Protein AF-A0A1A8CFQ5-F1 (afdb_monomer_lite)

Structure (mmCIF, N/CA/C/O backbone):
data_AF-A0A1A8CFQ5-F1
#
_entry.id   AF-A0A1A8CFQ5-F1
#
loop_
_atom_site.group_PDB
_atom_site.id
_atom_site.type_symbol
_atom_site.label_atom_id
_atom_site.label_alt_id
_atom_site.label_comp_id
_atom_site.label_asym_id
_atom_site.label_entity_id
_atom_site.label_seq_id
_atom_site.pdbx_PDB_ins_code
_atom_site.Cartn_x
_atom_site.Cartn_y
_atom_site.Cartn_z
_atom_site.occupancy
_atom_site.B_iso_or_equiv
_atom_site.auth_seq_id
_atom_site.auth_comp_id
_atom_site.auth_asym_id
_atom_site.auth_atom_id
_atom_site.pdbx_PDB_model_num
ATOM 1 N N . GLN A 1 1 ? 35.063 17.562 14.992 1.00 45.66 1 GLN A N 1
ATOM 2 C CA . GLN A 1 1 ? 33.750 16.930 14.774 1.00 45.66 1 GLN A CA 1
ATOM 3 C C . GLN A 1 1 ? 33.528 16.959 13.279 1.00 45.66 1 GLN A C 1
ATOM 5 O O . GLN A 1 1 ? 33.363 18.047 12.747 1.00 45.66 1 GLN A O 1
ATOM 10 N N . GLU A 1 2 ? 33.666 15.818 12.608 1.00 51.41 2 GLU A N 1
ATOM 11 C CA . GLU A 1 2 ? 33.280 15.701 11.196 1.00 51.41 2 GLU A CA 1
ATOM 12 C C . GLU A 1 2 ? 31.780 15.986 11.092 1.00 51.41 2 GLU A C 1
ATOM 14 O O . GLU A 1 2 ? 30.995 15.551 11.943 1.00 51.41 2 GLU A O 1
ATOM 19 N N . GLY A 1 3 ? 31.392 16.812 10.124 1.00 71.44 3 GLY A N 1
ATOM 20 C CA . GLY A 1 3 ? 29.996 17.165 9.924 1.00 71.44 3 GLY A CA 1
ATOM 21 C C . GLY A 1 3 ? 29.207 15.933 9.493 1.00 71.44 3 GLY A C 1
ATOM 22 O O . GLY A 1 3 ? 29.739 15.024 8.865 1.00 71.44 3 GLY A O 1
ATOM 23 N N . GLN A 1 4 ? 27.903 15.907 9.766 1.00 73.81 4 GLN A N 1
ATOM 24 C CA . GLN A 1 4 ? 27.023 14.823 9.307 1.00 73.81 4 GLN A CA 1
ATOM 25 C C . GLN A 1 4 ? 27.121 14.583 7.782 1.00 73.81 4 GLN A C 1
ATOM 27 O O . GLN A 1 4 ? 26.941 13.460 7.316 1.00 73.81 4 GLN A O 1
ATOM 32 N N . GLY A 1 5 ? 27.455 15.623 7.006 1.00 79.88 5 GLY A N 1
ATOM 33 C CA . GLY A 1 5 ? 27.733 15.520 5.571 1.00 79.88 5 GLY A CA 1
ATOM 34 C C . GLY A 1 5 ? 29.011 14.746 5.229 1.00 79.88 5 GLY A C 1
ATOM 35 O O . GLY A 1 5 ? 29.005 13.985 4.265 1.00 79.88 5 GLY A O 1
ATOM 36 N N . ASP A 1 6 ? 30.069 14.868 6.031 1.00 88.25 6 ASP A N 1
ATOM 37 C CA . ASP A 1 6 ? 31.348 14.183 5.794 1.00 88.25 6 ASP A CA 1
ATOM 38 C C . ASP A 1 6 ? 31.180 12.664 5.937 1.00 88.25 6 ASP A C 1
ATOM 40 O O . ASP A 1 6 ? 31.657 11.893 5.103 1.00 88.25 6 ASP A O 1
ATOM 44 N N . VAL A 1 7 ? 30.384 12.237 6.924 1.00 89.50 7 VAL A N 1
ATOM 45 C CA . VAL A 1 7 ? 30.020 10.827 7.136 1.00 89.50 7 VAL A CA 1
ATOM 46 C C . VAL A 1 7 ? 29.248 10.266 5.937 1.00 89.50 7 VAL A C 1
ATOM 48 O O . VAL A 1 7 ? 29.537 9.162 5.476 1.00 89.50 7 VAL A O 1
ATOM 51 N N . ILE A 1 8 ? 28.296 11.027 5.384 1.00 89.62 8 ILE A N 1
ATOM 52 C CA . ILE A 1 8 ? 27.528 10.613 4.197 1.00 89.62 8 ILE A CA 1
ATOM 53 C C . ILE A 1 8 ? 28.453 10.466 2.982 1.00 89.62 8 ILE A C 1
ATOM 55 O O . ILE A 1 8 ? 28.358 9.475 2.256 1.00 89.62 8 ILE A O 1
ATOM 59 N N . ILE A 1 9 ? 29.371 11.414 2.770 1.00 90.19 9 ILE A N 1
ATOM 60 C CA . ILE A 1 9 ? 30.338 11.377 1.662 1.00 90.19 9 ILE A CA 1
ATOM 61 C C . ILE A 1 9 ? 31.274 10.170 1.800 1.00 90.19 9 ILE A C 1
ATOM 63 O O . ILE A 1 9 ? 31.536 9.472 0.815 1.00 90.19 9 ILE A O 1
ATOM 67 N N . GLN A 1 10 ? 31.743 9.880 3.013 1.00 90.56 10 GLN A N 1
ATOM 68 C CA . GLN A 1 10 ? 32.586 8.721 3.293 1.00 90.56 10 GLN A CA 1
ATOM 69 C C . GLN A 1 10 ? 31.841 7.403 3.038 1.00 90.56 10 GLN A C 1
ATOM 71 O O . GLN A 1 10 ? 32.366 6.527 2.345 1.00 90.56 10 GLN A O 1
ATOM 76 N N . GLN A 1 11 ? 30.606 7.272 3.537 1.00 90.88 11 GLN A N 1
ATOM 77 C CA . GLN A 1 11 ? 29.752 6.103 3.295 1.00 90.88 11 GLN A CA 1
ATOM 78 C C . GLN A 1 11 ? 29.482 5.914 1.797 1.00 90.88 11 GLN A C 1
ATOM 80 O O . GLN A 1 11 ? 29.609 4.805 1.284 1.00 90.88 11 GLN A O 1
ATOM 85 N N . PHE A 1 12 ? 29.190 6.993 1.069 1.00 89.50 12 PHE A N 1
ATOM 86 C CA . PHE A 1 12 ? 28.958 6.944 -0.375 1.00 89.50 12 PHE A CA 1
ATOM 87 C C . PHE A 1 12 ? 30.207 6.520 -1.153 1.00 89.50 12 PHE A C 1
ATOM 89 O O . PHE A 1 12 ? 30.138 5.679 -2.048 1.00 89.50 12 PHE A O 1
ATOM 96 N N . THR A 1 13 ? 31.371 7.049 -0.782 1.00 88.81 13 THR A N 1
ATOM 97 C CA . THR A 1 13 ? 32.646 6.689 -1.418 1.00 88.81 13 THR A CA 1
ATOM 98 C C . THR A 1 13 ? 33.002 5.223 -1.154 1.00 88.81 13 THR A C 1
ATOM 100 O O . THR A 1 13 ? 33.436 4.516 -2.067 1.00 88.81 13 THR A O 1
ATOM 103 N N . SER A 1 14 ? 32.766 4.739 0.070 1.00 87.88 14 SER A N 1
ATOM 104 C CA . SER A 1 14 ? 32.918 3.325 0.438 1.00 87.88 14 SER A CA 1
ATOM 105 C C . SER A 1 14 ? 31.971 2.425 -0.361 1.00 87.88 14 SER A C 1
ATOM 107 O O . SER A 1 14 ? 32.417 1.444 -0.952 1.00 87.88 14 SER A O 1
ATOM 109 N N . LEU A 1 15 ? 30.697 2.802 -0.482 1.00 86.56 15 LEU A N 1
ATOM 110 C CA . LEU A 1 15 ? 29.726 2.079 -1.298 1.00 86.56 15 LEU A CA 1
ATOM 111 C C . LEU A 1 15 ? 30.192 1.959 -2.755 1.00 86.56 15 LEU A C 1
ATOM 113 O O . LEU A 1 15 ? 30.203 0.864 -3.306 1.00 86.56 15 LEU A O 1
ATOM 117 N N . LEU A 1 16 ? 30.607 3.059 -3.390 1.00 84.19 16 LEU A N 1
ATOM 118 C CA . LEU A 1 16 ? 31.031 3.056 -4.797 1.00 84.19 16 LEU A CA 1
ATOM 119 C C . LEU A 1 16 ? 32.279 2.202 -5.056 1.00 84.19 16 LEU A C 1
ATOM 121 O O . LEU A 1 16 ? 32.445 1.653 -6.151 1.00 84.19 16 LEU A O 1
ATOM 125 N N . SER A 1 17 ? 33.165 2.111 -4.067 1.00 82.06 17 SER A N 1
ATOM 126 C CA . SER A 1 17 ? 34.411 1.353 -4.161 1.00 82.06 17 SER A CA 1
ATOM 127 C C . SER A 1 17 ? 34.223 -0.137 -3.870 1.00 82.06 17 SER A C 1
ATOM 129 O O . SER A 1 17 ? 34.875 -0.949 -4.527 1.00 82.06 17 SER A O 1
ATOM 131 N N . LEU A 1 18 ? 33.317 -0.497 -2.955 1.00 74.31 18 LEU A N 1
ATOM 132 C CA . LEU A 1 18 ? 33.078 -1.877 -2.527 1.00 74.31 18 LEU A CA 1
ATOM 133 C C . LEU A 1 18 ? 31.884 -2.523 -3.249 1.00 74.31 18 LEU A C 1
ATOM 135 O O . LEU A 1 18 ? 32.040 -3.513 -3.961 1.00 74.31 18 LEU A O 1
ATOM 139 N N . GLU A 1 19 ? 30.692 -1.948 -3.099 1.00 70.81 19 GLU A N 1
ATOM 140 C CA . GLU A 1 19 ? 29.428 -2.578 -3.501 1.00 70.81 19 GLU A CA 1
ATOM 141 C C . GLU A 1 19 ? 28.904 -2.089 -4.852 1.00 70.81 19 GLU A C 1
ATOM 143 O O . GLU A 1 19 ? 28.262 -2.848 -5.572 1.00 70.81 19 GLU A O 1
ATOM 148 N N . GLY A 1 20 ? 29.223 -0.858 -5.260 1.00 66.06 20 GLY A N 1
ATOM 149 C CA . GLY A 1 20 ? 28.735 -0.245 -6.501 1.00 66.06 20 GLY A CA 1
ATOM 150 C C . GLY A 1 20 ? 29.204 -0.955 -7.777 1.00 66.06 20 GLY A C 1
ATOM 151 O O . GLY A 1 20 ? 28.655 -0.735 -8.856 1.00 66.06 20 GLY A O 1
ATOM 152 N N . ARG A 1 21 ? 30.206 -1.837 -7.667 1.00 68.50 21 ARG A N 1
ATOM 153 C CA . ARG A 1 21 ? 30.668 -2.723 -8.750 1.00 68.50 21 ARG A CA 1
ATOM 154 C C . ARG A 1 21 ? 30.116 -4.145 -8.655 1.00 68.50 21 ARG A C 1
ATOM 156 O O . ARG A 1 21 ? 30.396 -4.947 -9.546 1.00 68.50 21 ARG A O 1
ATOM 163 N N . GLY A 1 22 ? 29.366 -4.444 -7.600 1.00 77.00 22 GLY A N 1
ATOM 164 C CA . GLY A 1 22 ? 28.749 -5.737 -7.366 1.00 77.00 22 GLY A CA 1
ATOM 165 C C . GLY A 1 22 ? 27.742 -6.089 -8.455 1.00 77.00 22 GLY A C 1
ATOM 166 O O . GLY A 1 22 ? 27.107 -5.223 -9.065 1.00 77.00 22 GLY A O 1
ATOM 167 N N . GLU A 1 23 ? 27.583 -7.389 -8.692 1.00 79.81 23 GLU A N 1
ATOM 168 C CA . GLU A 1 23 ? 26.657 -7.909 -9.698 1.00 79.81 23 GLU A CA 1
ATOM 169 C C . GLU A 1 23 ? 25.222 -7.436 -9.441 1.00 79.81 23 GLU A C 1
ATOM 171 O O . GLU A 1 23 ? 24.534 -7.084 -10.389 1.00 79.81 23 GLU A O 1
ATOM 176 N N . GLN A 1 24 ? 24.830 -7.271 -8.173 1.00 82.69 24 GLN A N 1
ATOM 177 C CA . GLN A 1 24 ? 23.505 -6.791 -7.767 1.00 82.69 24 GLN A CA 1
ATOM 178 C C . GLN A 1 24 ? 23.135 -5.418 -8.352 1.00 82.69 24 GLN A C 1
ATOM 180 O O . GLN A 1 24 ? 22.007 -5.237 -8.802 1.00 82.69 24 GLN A O 1
ATOM 185 N N . PHE A 1 25 ? 24.073 -4.463 -8.392 1.00 84.69 25 PHE A N 1
ATOM 186 C CA . PHE A 1 25 ? 23.836 -3.148 -9.003 1.00 84.69 25 PHE A CA 1
ATOM 187 C C . PHE A 1 25 ? 23.824 -3.220 -10.533 1.00 84.69 25 PHE A C 1
ATOM 189 O O . PHE A 1 25 ? 23.070 -2.495 -11.177 1.00 84.69 25 PHE A O 1
ATOM 196 N N . ARG A 1 26 ? 24.630 -4.108 -11.129 1.00 82.69 26 ARG A N 1
ATOM 197 C CA . ARG A 1 26 ? 24.709 -4.281 -12.591 1.00 82.69 26 ARG A CA 1
ATOM 198 C C . ARG A 1 26 ? 23.509 -5.027 -13.164 1.00 82.69 26 ARG A C 1
ATOM 200 O O . ARG A 1 26 ? 23.066 -4.720 -14.265 1.00 82.69 26 ARG A O 1
ATOM 207 N N . SER A 1 27 ? 22.995 -6.005 -12.428 1.00 85.44 27 SER A N 1
ATOM 208 C CA . SER A 1 27 ? 21.831 -6.806 -12.797 1.00 85.44 27 SER A CA 1
ATOM 209 C C . SER A 1 27 ? 20.519 -6.183 -12.326 1.00 85.44 27 SER A C 1
ATOM 211 O O . SER A 1 27 ? 19.462 -6.787 -12.521 1.00 85.44 27 SER A O 1
ATOM 213 N N . PHE A 1 28 ? 20.562 -5.018 -11.670 1.00 84.88 28 PHE A N 1
ATOM 214 C CA . PHE A 1 28 ? 19.366 -4.359 -11.170 1.00 84.88 28 PHE A CA 1
ATOM 215 C C . PHE A 1 28 ? 18.434 -4.004 -12.331 1.00 84.88 28 PHE A C 1
ATOM 217 O O . PHE A 1 28 ? 18.810 -3.323 -13.285 1.00 84.88 28 PHE A O 1
ATOM 224 N N . GLN A 1 29 ? 17.190 -4.468 -12.235 1.00 80.62 29 GLN A N 1
ATOM 225 C CA . GLN A 1 29 ? 16.149 -4.184 -13.212 1.00 80.62 29 GLN A CA 1
ATOM 226 C C . GLN A 1 29 ? 15.036 -3.381 -12.533 1.00 80.62 29 GLN A C 1
ATOM 228 O O . GLN A 1 29 ? 14.277 -3.962 -11.751 1.00 80.62 29 GLN A O 1
ATOM 233 N N . PRO A 1 30 ? 14.880 -2.083 -12.866 1.00 76.12 30 PRO A N 1
ATOM 234 C CA . PRO A 1 30 ? 13.861 -1.218 -12.265 1.00 76.12 30 PRO A CA 1
ATOM 235 C C . PRO A 1 30 ? 12.431 -1.765 -12.383 1.00 76.12 30 PRO A C 1
ATOM 237 O O . PRO A 1 30 ? 11.598 -1.515 -11.519 1.00 76.12 30 PRO A O 1
ATOM 240 N N . PHE A 1 31 ? 12.157 -2.545 -13.434 1.00 70.44 31 PHE A N 1
ATOM 241 C CA . PHE A 1 31 ? 10.851 -3.161 -13.690 1.00 70.44 31 PHE A CA 1
ATOM 242 C C . PHE A 1 31 ? 10.570 -4.414 -12.849 1.00 70.44 31 PHE A C 1
ATOM 244 O O . PHE A 1 31 ? 9.417 -4.817 -12.734 1.00 70.44 31 PHE A O 1
ATOM 251 N N . LYS A 1 32 ? 11.600 -5.051 -12.275 1.00 78.12 32 LYS A N 1
ATOM 252 C CA . LYS A 1 32 ? 11.447 -6.248 -11.428 1.00 78.12 32 LYS A CA 1
ATOM 253 C C . LYS A 1 32 ? 11.519 -5.931 -9.941 1.00 78.12 32 LYS A C 1
ATOM 255 O O . LYS A 1 32 ? 10.917 -6.636 -9.140 1.00 78.12 32 LYS A O 1
ATOM 260 N N . GLN A 1 33 ? 12.258 -4.891 -9.566 1.00 80.19 33 GLN A N 1
ATOM 261 C CA . GLN A 1 33 ? 12.444 -4.506 -8.175 1.00 80.19 33 GLN A CA 1
ATOM 262 C C . GLN A 1 33 ? 12.449 -2.985 -8.042 1.00 80.19 33 GLN A C 1
ATOM 264 O O . GLN A 1 33 ? 13.133 -2.278 -8.779 1.00 80.19 33 GLN A O 1
ATOM 269 N N . ARG A 1 34 ? 11.705 -2.468 -7.057 1.00 79.88 34 ARG A N 1
ATOM 270 C CA . ARG A 1 34 ? 11.660 -1.028 -6.773 1.00 79.88 34 ARG A CA 1
ATOM 271 C C . ARG A 1 34 ? 13.030 -0.543 -6.306 1.00 79.88 34 ARG A C 1
ATOM 273 O O . ARG A 1 34 ? 13.588 -1.107 -5.369 1.00 79.88 34 ARG A O 1
ATOM 280 N N . VAL A 1 35 ? 13.498 0.571 -6.873 1.00 82.94 35 VAL A N 1
ATOM 281 C CA . VAL A 1 35 ? 14.765 1.230 -6.494 1.00 82.94 35 VAL A CA 1
ATOM 282 C C . VAL A 1 35 ? 14.836 1.490 -4.987 1.00 82.94 35 VAL A C 1
ATOM 284 O O . VAL A 1 35 ? 15.856 1.219 -4.373 1.00 82.94 35 VAL A O 1
ATOM 287 N N . ALA A 1 36 ? 13.744 1.948 -4.366 1.00 81.38 36 ALA A N 1
ATOM 288 C CA . ALA A 1 36 ? 13.715 2.208 -2.925 1.00 81.38 36 ALA A CA 1
ATOM 289 C C . ALA A 1 36 ? 13.907 0.935 -2.084 1.00 81.38 36 ALA A C 1
ATOM 291 O O . ALA A 1 36 ? 14.620 0.965 -1.088 1.00 81.38 36 ALA A O 1
ATOM 292 N N . VAL A 1 37 ? 13.303 -0.184 -2.500 1.00 84.31 37 VAL A N 1
ATOM 293 C CA . VAL A 1 37 ? 13.451 -1.482 -1.820 1.00 84.31 37 VAL A CA 1
ATOM 294 C C . VAL A 1 37 ? 14.863 -2.018 -2.024 1.00 84.31 37 VAL A C 1
ATOM 296 O O . VAL A 1 37 ? 15.492 -2.452 -1.069 1.00 84.31 37 VAL A O 1
ATOM 299 N N . PHE A 1 38 ? 15.374 -1.941 -3.252 1.00 87.75 38 PHE A N 1
ATOM 300 C CA . PHE A 1 38 ? 16.738 -2.338 -3.583 1.00 87.75 38 PHE A CA 1
ATOM 301 C C . PHE A 1 38 ? 17.766 -1.554 -2.754 1.00 87.75 38 PHE A C 1
ATOM 303 O O . PHE A 1 38 ? 18.531 -2.154 -2.010 1.00 87.75 38 PHE A O 1
ATOM 310 N N . LEU A 1 39 ? 17.708 -0.219 -2.779 1.00 87.62 39 LEU A N 1
ATOM 311 C CA . LEU A 1 39 ? 18.602 0.633 -1.993 1.00 87.62 39 LEU A CA 1
ATOM 312 C C . LEU A 1 39 ? 18.443 0.409 -0.488 1.00 87.62 39 LEU A C 1
ATOM 314 O O . LEU A 1 39 ? 19.434 0.442 0.229 1.00 87.62 39 LEU A O 1
ATOM 318 N N . HIS A 1 40 ? 17.230 0.157 0.008 1.00 86.94 40 HIS A N 1
ATOM 319 C CA . HIS A 1 40 ? 17.035 -0.173 1.417 1.00 86.94 40 HIS A CA 1
ATOM 320 C C . HIS A 1 40 ? 17.740 -1.481 1.789 1.00 86.94 40 HIS A C 1
ATOM 322 O O . HIS A 1 40 ? 18.484 -1.505 2.761 1.00 86.94 40 HIS A O 1
ATOM 328 N N . LEU A 1 41 ? 17.569 -2.544 1.000 1.00 87.94 41 LEU A N 1
ATOM 329 C CA . LEU A 1 41 ? 18.213 -3.835 1.258 1.00 87.94 41 LEU A CA 1
ATOM 330 C C . LEU A 1 41 ? 19.740 -3.751 1.180 1.00 87.94 41 LEU A C 1
ATOM 332 O O . LEU A 1 41 ? 20.420 -4.376 1.987 1.00 87.94 41 LEU A O 1
ATOM 336 N N . THR A 1 42 ? 20.269 -2.968 0.241 1.00 86.38 42 THR A N 1
ATOM 337 C CA . THR A 1 42 ? 21.714 -2.836 0.044 1.00 86.38 42 THR A CA 1
ATOM 338 C C . THR A 1 42 ? 22.366 -1.914 1.071 1.00 86.38 42 THR A C 1
ATOM 340 O O . THR A 1 42 ? 23.411 -2.238 1.615 1.00 86.38 42 THR A O 1
ATOM 343 N N . LEU A 1 43 ? 21.747 -0.776 1.391 1.00 87.19 43 LEU A N 1
ATOM 344 C CA . LEU A 1 43 ? 22.351 0.223 2.278 1.00 87.19 43 LEU A CA 1
ATOM 345 C C . LEU A 1 43 ? 22.046 -0.025 3.757 1.00 87.19 43 LEU A C 1
ATOM 347 O O . LEU A 1 43 ? 22.785 0.457 4.616 1.00 87.19 43 LEU A O 1
ATOM 351 N N . SER A 1 44 ? 20.974 -0.761 4.081 1.00 86.50 44 SER A N 1
ATOM 352 C CA . SER A 1 44 ? 20.564 -0.953 5.474 1.00 86.50 44 SER A CA 1
ATOM 353 C C . SER A 1 44 ? 21.617 -1.606 6.382 1.00 86.50 44 SER A C 1
ATOM 355 O O . SER A 1 44 ? 21.681 -1.220 7.550 1.00 86.50 44 SER A O 1
ATOM 357 N N . PRO A 1 45 ? 22.420 -2.580 5.917 1.00 84.75 45 PRO A N 1
ATOM 358 C CA . PRO A 1 45 ? 23.384 -3.259 6.780 1.00 84.75 45 PRO A CA 1
ATOM 359 C C . PRO A 1 45 ? 24.577 -2.396 7.206 1.00 84.75 45 PRO A C 1
ATOM 361 O O . PRO A 1 45 ? 25.148 -2.641 8.267 1.00 84.75 45 PRO A O 1
ATOM 364 N N . SER A 1 46 ? 24.993 -1.422 6.389 1.00 85.06 46 SER A N 1
ATOM 365 C CA . SER A 1 46 ? 26.305 -0.771 6.563 1.00 85.06 46 SER A CA 1
ATOM 366 C C . SER A 1 46 ? 26.322 0.744 6.354 1.00 85.06 46 SER A C 1
ATOM 368 O O . SER A 1 46 ? 27.275 1.398 6.770 1.00 85.06 46 SER A O 1
ATOM 370 N N . TYR A 1 47 ? 25.276 1.332 5.768 1.00 89.44 47 TYR A N 1
ATOM 371 C CA . TYR A 1 47 ? 25.286 2.724 5.309 1.00 89.44 47 TYR A CA 1
ATOM 372 C C . TYR A 1 47 ? 23.997 3.463 5.703 1.00 89.44 47 TYR A C 1
ATOM 374 O O . TYR A 1 47 ? 23.220 3.908 4.856 1.00 89.44 47 TYR A O 1
ATOM 382 N N . MET A 1 48 ? 23.741 3.578 7.011 1.00 88.56 48 MET A N 1
ATOM 383 C CA . MET A 1 48 ? 22.488 4.137 7.545 1.00 88.56 48 MET A CA 1
ATOM 384 C C . MET A 1 48 ? 22.291 5.633 7.280 1.00 88.56 48 MET A C 1
ATOM 386 O O . MET A 1 48 ? 21.178 6.050 6.945 1.00 88.56 48 MET A O 1
ATOM 390 N N . ASP A 1 49 ? 23.339 6.446 7.413 1.00 89.69 49 ASP A N 1
ATOM 391 C CA . ASP A 1 49 ? 23.246 7.893 7.181 1.00 89.69 49 ASP A CA 1
ATOM 392 C C . ASP A 1 49 ? 23.066 8.195 5.696 1.00 89.69 49 ASP A C 1
ATOM 394 O O . ASP A 1 49 ? 22.226 9.017 5.320 1.00 89.69 49 ASP A O 1
ATOM 398 N N . LEU A 1 50 ? 23.778 7.456 4.844 1.00 89.50 50 LEU A N 1
ATOM 399 C CA . LEU A 1 50 ? 23.587 7.483 3.403 1.00 89.50 50 LEU A CA 1
ATOM 400 C C . LEU A 1 50 ? 22.180 7.024 3.012 1.00 89.50 50 LEU A C 1
ATOM 402 O O . LEU A 1 50 ? 21.552 7.675 2.184 1.00 89.50 50 LEU A O 1
ATOM 406 N N . LEU A 1 51 ? 21.644 5.959 3.619 1.00 89.62 51 LEU A N 1
ATOM 407 C CA . LEU A 1 51 ? 20.273 5.517 3.356 1.00 89.62 51 LEU A CA 1
ATOM 408 C C . LEU A 1 51 ? 19.264 6.616 3.698 1.00 89.62 51 LEU A C 1
ATOM 410 O O . LEU A 1 51 ? 18.382 6.903 2.890 1.00 89.62 51 LEU A O 1
ATOM 414 N N . ARG A 1 52 ? 19.396 7.250 4.868 1.00 88.75 52 ARG A N 1
ATOM 415 C CA . ARG A 1 52 ? 18.516 8.352 5.282 1.00 88.75 52 ARG A CA 1
ATOM 416 C C . ARG A 1 52 ? 18.629 9.540 4.328 1.00 88.75 52 ARG A C 1
ATOM 418 O O . ARG A 1 52 ? 17.620 10.138 3.967 1.00 88.75 52 ARG A O 1
ATOM 425 N N . PHE A 1 53 ? 19.841 9.854 3.880 1.00 88.88 53 PHE A N 1
ATOM 426 C CA . PHE A 1 53 ? 20.069 10.881 2.871 1.00 88.88 53 PHE A CA 1
ATOM 427 C C . PHE A 1 53 ? 19.408 10.526 1.531 1.00 88.88 53 PHE A C 1
ATOM 429 O O . PHE A 1 53 ? 18.658 11.334 0.987 1.00 88.88 53 PHE A O 1
ATOM 436 N N . CYS A 1 54 ? 19.601 9.304 1.030 1.00 86.62 54 CYS A N 1
ATOM 437 C CA . CYS A 1 54 ? 18.949 8.808 -0.181 1.00 86.62 54 CYS A CA 1
ATOM 438 C C . CYS A 1 54 ? 17.424 8.846 -0.057 1.00 86.62 54 CYS A C 1
ATOM 440 O O . CYS A 1 54 ? 16.758 9.239 -1.008 1.00 86.62 54 CYS A O 1
ATOM 442 N N . GLN A 1 55 ? 16.857 8.493 1.098 1.00 85.56 55 GLN A N 1
ATOM 443 C CA . GLN A 1 55 ? 15.420 8.611 1.353 1.00 85.56 55 GLN A CA 1
ATOM 444 C C . GLN A 1 55 ? 14.953 10.062 1.228 1.00 85.56 55 GLN A C 1
ATOM 446 O O . GLN A 1 55 ? 14.002 10.319 0.496 1.00 85.56 55 GLN A O 1
ATOM 451 N N . SER A 1 56 ? 15.644 11.015 1.858 1.00 83.50 56 SER A N 1
ATOM 452 C CA . SER A 1 56 ? 15.328 12.442 1.729 1.00 83.50 56 SER A CA 1
ATOM 453 C C . SER A 1 56 ? 15.414 12.919 0.278 1.00 83.50 56 SER A C 1
ATOM 455 O O . SER A 1 56 ? 14.496 13.571 -0.207 1.00 83.50 56 SER A O 1
ATOM 457 N N . VAL A 1 57 ? 16.466 12.546 -0.457 1.00 82.81 57 VAL A N 1
ATOM 458 C CA . VAL A 1 57 ? 16.627 12.912 -1.874 1.00 82.81 57 VAL A CA 1
ATOM 459 C C . VAL A 1 57 ? 15.532 12.293 -2.745 1.00 82.81 57 VAL A C 1
ATOM 461 O O . VAL A 1 57 ? 14.975 12.980 -3.594 1.00 82.81 57 VAL A O 1
ATOM 464 N N . LEU A 1 58 ? 15.191 11.020 -2.534 1.00 76.62 58 LEU A N 1
ATOM 465 C CA . LEU A 1 58 ? 14.160 10.311 -3.301 1.00 76.62 58 LEU A CA 1
ATOM 466 C C . LEU A 1 58 ? 12.737 10.783 -2.972 1.00 76.62 58 LEU A C 1
ATOM 468 O O . LEU A 1 58 ? 11.854 10.694 -3.824 1.00 76.62 58 LEU A O 1
ATOM 472 N N . LEU A 1 59 ? 12.506 11.274 -1.753 1.00 73.19 59 LEU A N 1
ATOM 473 C CA . LEU A 1 59 ? 11.261 11.937 -1.368 1.00 73.19 59 LEU A CA 1
ATOM 474 C C . LEU A 1 59 ? 11.157 13.320 -2.025 1.00 73.19 59 LEU A C 1
ATOM 476 O O . LEU A 1 59 ? 10.118 13.663 -2.585 1.00 73.19 59 LEU A O 1
ATOM 480 N N . LEU A 1 60 ? 12.244 14.096 -2.008 1.00 66.12 60 LEU A N 1
ATOM 481 C CA . LEU A 1 60 ? 12.291 15.435 -2.599 1.00 66.12 60 LEU A CA 1
ATOM 482 C C . LEU A 1 60 ? 12.246 15.416 -4.131 1.00 66.12 60 LEU A C 1
ATOM 484 O O . LEU A 1 60 ? 11.625 16.294 -4.728 1.00 66.12 60 LEU A O 1
ATOM 488 N N . SER A 1 61 ? 12.848 14.413 -4.776 1.00 59.22 61 SER A N 1
ATOM 489 C CA . SER A 1 61 ? 12.890 14.304 -6.240 1.00 59.22 61 SER A CA 1
ATOM 490 C C . SER A 1 61 ? 11.512 14.108 -6.873 1.00 59.22 61 SER A C 1
ATOM 492 O O . SER A 1 61 ? 11.327 14.467 -8.031 1.00 59.22 61 SER A O 1
ATOM 494 N N . ARG A 1 62 ? 10.530 13.604 -6.114 1.00 53.34 62 ARG A N 1
ATOM 495 C CA . ARG A 1 62 ? 9.131 13.512 -6.556 1.00 53.34 62 ARG A CA 1
ATOM 496 C C . ARG A 1 62 ? 8.302 14.744 -6.209 1.00 53.34 62 ARG A C 1
ATOM 498 O O . ARG A 1 62 ? 7.323 15.016 -6.882 1.00 53.34 62 ARG A O 1
ATOM 505 N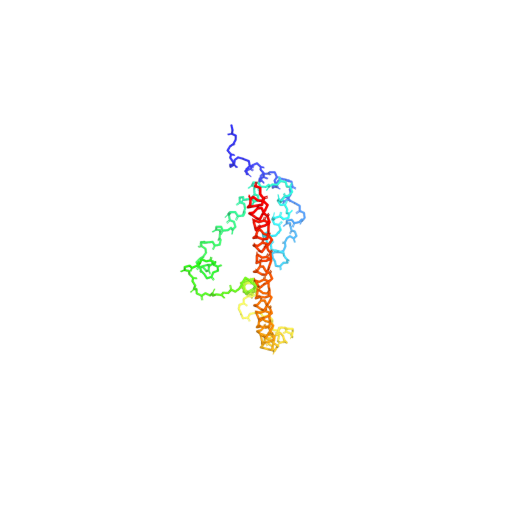 N . GLY A 1 63 ? 8.694 15.531 -5.207 1.00 48.06 63 GLY A N 1
ATOM 506 C CA . GLY A 1 63 ? 7.950 16.729 -4.796 1.00 48.06 63 GLY A CA 1
ATOM 507 C C . GLY A 1 63 ? 8.051 17.923 -5.758 1.00 48.06 63 GLY A C 1
ATOM 508 O O . GLY A 1 63 ? 7.292 18.877 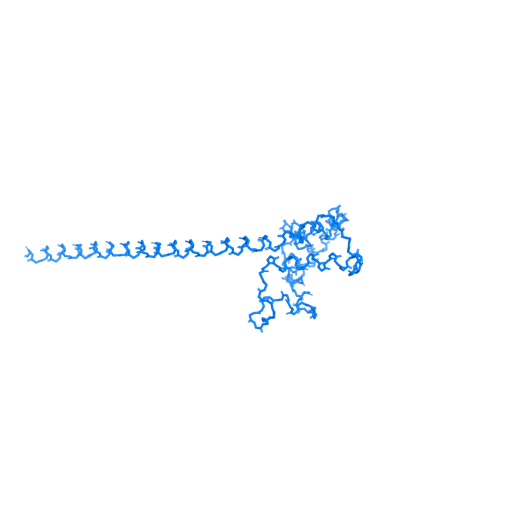-5.614 1.00 48.06 63 GLY A O 1
ATOM 509 N N . GLN A 1 64 ? 8.983 17.891 -6.718 1.00 49.91 64 GLN A N 1
ATOM 510 C CA . GLN A 1 64 ? 9.247 18.980 -7.674 1.00 49.91 64 GLN A CA 1
ATOM 511 C C . GLN A 1 64 ? 8.879 18.639 -9.124 1.00 49.91 64 GLN A C 1
ATOM 513 O O . GLN A 1 64 ? 8.911 19.521 -9.983 1.00 49.91 64 GLN A O 1
ATOM 518 N N . ASP A 1 65 ? 8.503 17.391 -9.417 1.00 49.31 65 ASP A N 1
ATOM 519 C CA . ASP A 1 65 ? 8.028 17.038 -10.749 1.00 49.31 65 ASP A CA 1
ATOM 520 C C . ASP A 1 65 ? 6.593 17.555 -10.903 1.00 49.31 65 ASP A C 1
ATOM 522 O O . ASP A 1 65 ? 5.706 17.261 -10.098 1.00 49.31 65 ASP A O 1
ATOM 526 N N . THR A 1 66 ? 6.340 18.376 -11.920 1.00 45.75 66 THR A N 1
ATOM 527 C CA . THR A 1 66 ? 5.039 19.056 -12.086 1.00 45.75 66 THR A CA 1
ATOM 528 C C . THR A 1 66 ? 3.901 18.044 -12.304 1.00 45.75 66 THR A C 1
ATOM 530 O O . THR A 1 66 ? 2.734 18.356 -12.070 1.00 45.75 66 THR A O 1
ATOM 533 N N . VAL A 1 67 ? 4.254 16.808 -12.670 1.00 47.91 67 VAL A N 1
ATOM 534 C CA . VAL A 1 67 ? 3.361 15.660 -12.865 1.00 47.91 67 VAL A CA 1
ATOM 535 C C . VAL A 1 67 ? 2.998 14.953 -11.543 1.00 47.91 67 VAL A C 1
ATOM 537 O O . VAL A 1 67 ? 1.968 14.289 -11.466 1.00 47.91 67 VAL A O 1
ATOM 540 N N . GLU A 1 68 ? 3.770 15.145 -10.465 1.00 45.22 68 GLU A N 1
ATOM 541 C CA . GLU A 1 68 ? 3.545 14.519 -9.147 1.00 45.22 68 GLU A CA 1
ATOM 542 C C . GLU A 1 68 ? 2.711 15.373 -8.180 1.00 45.22 68 GLU A C 1
ATOM 544 O O . GLU A 1 68 ? 2.353 14.917 -7.092 1.00 45.22 68 GLU A O 1
ATOM 549 N N . ARG A 1 69 ? 2.251 16.560 -8.603 1.00 49.28 69 ARG A N 1
ATOM 550 C CA . ARG A 1 69 ? 1.204 17.298 -7.870 1.00 49.28 69 ARG A CA 1
ATOM 551 C C . ARG A 1 69 ? -0.101 16.498 -7.717 1.00 49.28 69 ARG A C 1
ATOM 553 O O . ARG A 1 69 ? -0.849 16.769 -6.788 1.00 49.28 69 ARG A O 1
ATOM 560 N N . GLY A 1 70 ? -0.343 15.502 -8.576 1.00 47.94 70 GLY A N 1
ATOM 561 C CA . GLY A 1 70 ? -1.448 14.543 -8.438 1.00 47.94 70 GLY A CA 1
ATOM 562 C C . GLY A 1 70 ? -1.144 13.307 -7.574 1.00 47.94 70 GLY A C 1
ATOM 563 O O . GLY A 1 70 ? -2.036 12.489 -7.375 1.00 47.94 70 GLY A O 1
ATOM 564 N N . PHE A 1 71 ? 0.091 13.149 -7.078 1.00 46.97 71 PHE A N 1
ATOM 565 C CA . PHE A 1 71 ? 0.574 11.944 -6.381 1.00 46.97 71 PHE A CA 1
ATOM 566 C C . PHE A 1 71 ? 1.004 12.188 -4.920 1.00 46.97 71 PHE A C 1
ATOM 568 O O . PHE A 1 71 ? 1.305 11.236 -4.199 1.00 46.97 71 PHE A O 1
ATOM 575 N N . SER A 1 72 ? 1.002 13.439 -4.448 1.00 46.94 72 SER A N 1
ATOM 576 C CA . SER A 1 72 ? 1.234 13.775 -3.039 1.00 46.94 72 SER A CA 1
ATOM 577 C C . SER A 1 72 ? -0.049 13.607 -2.223 1.00 46.94 72 SER A C 1
ATOM 579 O O . SER A 1 72 ? -1.070 14.216 -2.538 1.00 46.94 72 SER A O 1
ATOM 581 N N . ILE A 1 73 ? 0.008 12.831 -1.135 1.00 46.00 73 ILE A N 1
ATOM 582 C CA . ILE A 1 73 ? -1.047 12.772 -0.110 1.00 46.00 73 ILE A CA 1
ATOM 583 C C . ILE A 1 73 ? -0.936 14.044 0.744 1.00 46.00 73 ILE A C 1
ATOM 585 O O . ILE A 1 73 ? -0.595 14.005 1.923 1.00 46.00 73 ILE A O 1
ATOM 589 N N . ASN A 1 74 ? -1.152 15.201 0.125 1.00 44.19 74 ASN A N 1
ATOM 590 C CA . ASN A 1 74 ? -1.310 16.453 0.839 1.00 44.19 74 ASN A CA 1
ATOM 591 C C . ASN A 1 74 ? -2.811 16.666 1.027 1.00 44.19 74 ASN A C 1
ATOM 593 O O . ASN A 1 74 ? -3.557 16.703 0.050 1.00 44.19 74 ASN A O 1
ATOM 597 N N . LYS A 1 75 ? -3.256 16.820 2.277 1.00 48.69 75 LYS A N 1
ATOM 598 C CA . LYS A 1 75 ? -4.675 17.029 2.633 1.00 48.69 75 LYS A CA 1
ATOM 599 C C . LYS A 1 75 ? -5.309 18.256 1.956 1.00 48.69 75 LYS A C 1
ATOM 601 O O . LYS A 1 75 ? -6.521 18.405 1.977 1.00 48.69 75 LYS A O 1
ATOM 606 N N . GLU A 1 76 ? -4.485 19.128 1.380 1.00 45.41 76 GLU A N 1
ATOM 607 C CA . GLU A 1 76 ? -4.881 20.389 0.752 1.00 45.41 76 GLU A CA 1
ATOM 608 C C . GLU A 1 76 ? -4.922 20.328 -0.787 1.00 45.41 76 GLU A C 1
ATOM 610 O O . GLU A 1 76 ? -5.291 21.309 -1.426 1.00 45.41 76 GLU A O 1
ATOM 615 N N . VAL A 1 77 ? -4.571 19.190 -1.407 1.00 45.03 77 VAL A N 1
ATOM 616 C CA . VAL A 1 77 ? -4.621 19.009 -2.872 1.00 45.03 77 VAL A CA 1
ATOM 617 C C . VAL A 1 77 ? -5.369 17.715 -3.209 1.00 45.03 77 VAL A C 1
ATOM 619 O O . VAL A 1 77 ? -4.853 16.792 -3.832 1.00 45.03 77 VAL A O 1
ATOM 622 N N . GLU A 1 78 ? -6.626 17.637 -2.777 1.00 46.16 78 GLU A N 1
ATOM 623 C CA . GLU A 1 78 ? -7.561 16.595 -3.202 1.00 46.16 78 GLU A CA 1
ATOM 624 C C . GLU A 1 78 ? -7.950 16.806 -4.672 1.00 46.16 78 GLU A C 1
ATOM 626 O O . GLU A 1 78 ? -8.946 17.456 -4.981 1.00 46.16 78 GLU A O 1
ATOM 631 N N . THR A 1 79 ? -7.191 16.247 -5.614 1.00 46.00 79 THR A N 1
ATOM 632 C CA . THR A 1 79 ? -7.780 15.947 -6.936 1.00 46.00 79 THR A CA 1
ATOM 633 C C . THR A 1 79 ? -8.011 14.464 -7.161 1.00 46.00 79 THR A C 1
ATOM 635 O O . THR A 1 79 ? -8.838 14.117 -8.000 1.00 46.00 79 THR A O 1
ATOM 638 N N . CYS A 1 80 ? -7.411 13.577 -6.362 1.00 49.59 80 CYS A N 1
ATOM 639 C CA . CYS A 1 80 ? -7.750 12.160 -6.391 1.00 49.59 80 CYS A CA 1
ATOM 640 C C . CYS A 1 80 ? -7.603 11.530 -4.993 1.00 49.59 80 CYS A C 1
ATOM 642 O O . CYS A 1 80 ? -6.488 11.286 -4.544 1.00 49.59 80 CYS A O 1
ATOM 644 N N . ASN A 1 81 ? -8.722 11.200 -4.331 1.00 57.19 81 ASN A N 1
ATOM 645 C CA . ASN A 1 81 ? -8.786 10.316 -3.152 1.00 57.19 81 ASN A CA 1
ATOM 646 C C . ASN A 1 81 ? -8.411 8.865 -3.528 1.00 57.19 81 ASN A C 1
ATOM 648 O O . ASN A 1 81 ? -9.201 7.934 -3.366 1.00 57.19 81 ASN A O 1
ATOM 652 N N . LEU A 1 82 ? -7.234 8.668 -4.122 1.00 66.19 82 LEU A N 1
ATOM 653 C CA . LEU A 1 82 ? -6.734 7.356 -4.503 1.00 66.19 82 LEU A CA 1
ATOM 654 C C . LEU A 1 82 ? -6.161 6.666 -3.269 1.00 66.19 82 LEU A C 1
ATOM 656 O O . LEU A 1 82 ? -5.321 7.210 -2.556 1.00 66.19 82 LEU A O 1
ATOM 660 N N . LEU A 1 83 ? -6.615 5.435 -3.040 1.00 74.94 83 LEU A N 1
ATOM 661 C CA . LEU A 1 83 ? -5.979 4.519 -2.101 1.00 74.94 83 LEU A CA 1
ATOM 662 C C . LEU A 1 83 ? -4.528 4.264 -2.536 1.00 74.94 83 LEU A C 1
ATOM 664 O O . LEU A 1 83 ? -4.217 4.300 -3.728 1.00 74.94 83 LEU A O 1
ATOM 668 N N . GLY A 1 84 ? -3.651 3.958 -1.575 1.00 74.75 84 GLY A N 1
ATOM 669 C CA . GLY A 1 84 ? -2.238 3.673 -1.856 1.00 74.75 84 GLY A CA 1
ATOM 670 C C . GLY A 1 84 ? -2.051 2.580 -2.913 1.00 74.75 84 GLY A C 1
ATOM 671 O O . GLY A 1 84 ? -1.239 2.737 -3.818 1.00 74.75 84 GLY A O 1
ATOM 672 N N . GLU A 1 85 ? -2.877 1.533 -2.876 1.00 77.88 85 GLU A N 1
ATOM 673 C CA . GLU A 1 85 ? -2.878 0.454 -3.875 1.00 77.88 85 GLU A CA 1
ATOM 674 C C . GLU A 1 85 ? -3.183 0.964 -5.292 1.00 77.88 85 GLU A C 1
ATOM 676 O O . GLU A 1 85 ? -2.530 0.572 -6.260 1.00 77.88 85 GLU A O 1
ATOM 681 N N . SER A 1 86 ? -4.134 1.892 -5.426 1.00 81.31 86 SER A N 1
ATOM 682 C CA . SER A 1 86 ? -4.469 2.509 -6.712 1.00 81.31 86 SER A CA 1
ATOM 683 C C . SER A 1 86 ? -3.321 3.367 -7.244 1.00 81.31 86 SER A C 1
ATOM 685 O O . SER A 1 86 ? -3.103 3.431 -8.454 1.00 81.31 86 SER A O 1
ATOM 687 N N . LEU A 1 87 ? -2.570 4.009 -6.348 1.00 76.81 87 LEU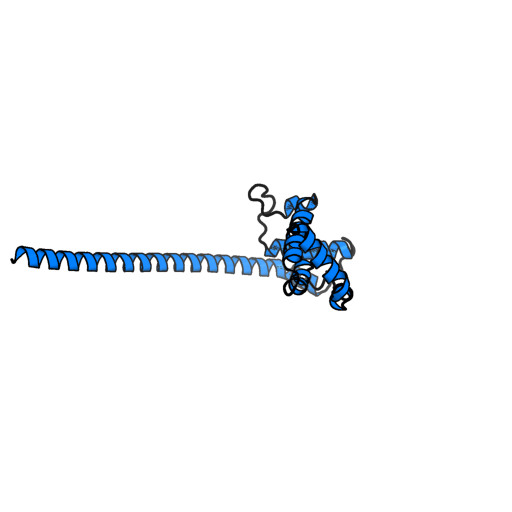 A N 1
ATOM 688 C CA . LEU A 1 87 ? -1.401 4.809 -6.701 1.00 76.81 87 LEU A CA 1
ATOM 689 C C . LEU A 1 87 ? -0.243 3.925 -7.180 1.00 76.81 87 LEU A C 1
ATOM 691 O O . LEU A 1 87 ? 0.394 4.236 -8.188 1.00 76.81 87 LEU A O 1
ATOM 695 N N . GLU A 1 88 ? -0.004 2.794 -6.516 1.00 79.06 88 GLU A N 1
ATOM 696 C CA . GLU A 1 88 ? 0.984 1.808 -6.963 1.00 79.06 88 GLU A CA 1
ATOM 697 C C . GLU A 1 88 ? 0.625 1.226 -8.334 1.00 79.06 88 GLU A C 1
ATOM 699 O O . GLU A 1 88 ? 1.479 1.175 -9.222 1.00 79.06 88 GLU A O 1
ATOM 704 N N . ALA A 1 89 ? -0.646 0.870 -8.546 1.00 83.62 89 ALA A N 1
ATOM 705 C CA . ALA A 1 89 ? -1.128 0.385 -9.834 1.00 83.62 89 ALA A CA 1
ATOM 706 C C . ALA A 1 89 ? -0.947 1.429 -10.948 1.00 83.62 89 ALA A C 1
ATOM 708 O O . ALA A 1 89 ? -0.435 1.104 -12.022 1.00 83.62 89 ALA A O 1
ATOM 709 N N . LEU A 1 90 ? -1.307 2.692 -10.693 1.00 84.31 90 LEU A N 1
ATOM 710 C CA . LEU A 1 90 ? -1.151 3.770 -11.670 1.00 84.31 90 LEU A CA 1
ATOM 711 C C . LEU A 1 90 ? 0.320 3.988 -12.035 1.00 84.31 90 LEU A C 1
ATOM 713 O O . LEU A 1 90 ? 0.644 4.145 -13.212 1.00 84.31 90 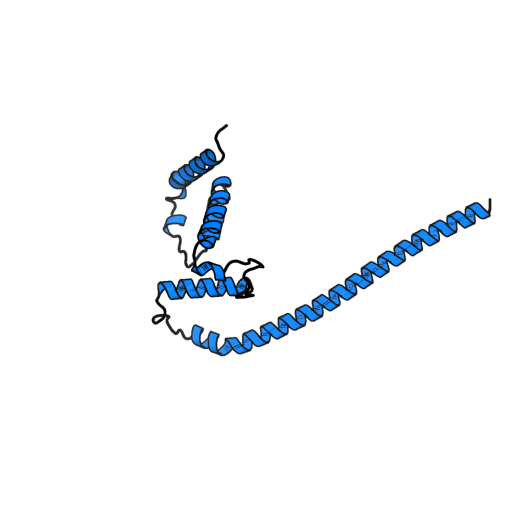LEU A O 1
ATOM 717 N N . ARG A 1 91 ? 1.225 3.921 -11.052 1.00 83.38 91 ARG A N 1
ATOM 718 C CA . ARG A 1 91 ? 2.661 4.043 -11.307 1.00 83.38 91 ARG A CA 1
ATOM 719 C C . ARG A 1 91 ? 3.175 2.934 -12.225 1.00 83.38 91 ARG A C 1
ATOM 721 O O . ARG A 1 91 ? 3.863 3.239 -13.195 1.00 83.38 91 ARG A O 1
ATOM 728 N N . LEU A 1 92 ? 2.802 1.679 -11.964 1.00 84.75 92 LEU A N 1
ATOM 729 C CA . LEU A 1 92 ? 3.187 0.539 -12.805 1.00 84.75 92 LEU A CA 1
ATOM 730 C C . LEU A 1 92 ? 2.676 0.689 -14.243 1.00 84.75 92 LEU A C 1
ATOM 732 O O . LEU A 1 92 ? 3.407 0.409 -15.194 1.00 84.75 92 LEU A O 1
ATOM 736 N N . ILE A 1 93 ? 1.438 1.166 -14.408 1.00 85.81 93 ILE A N 1
ATOM 737 C CA . ILE A 1 93 ? 0.854 1.438 -15.726 1.00 85.81 93 ILE A CA 1
ATOM 738 C C . ILE A 1 93 ? 1.663 2.522 -16.446 1.00 85.81 93 ILE A C 1
ATOM 740 O O . ILE A 1 93 ? 2.075 2.310 -17.585 1.00 85.81 93 ILE A O 1
ATOM 744 N N . CYS A 1 94 ? 1.932 3.653 -15.788 1.00 84.56 94 CYS A N 1
ATOM 745 C CA . CYS A 1 94 ? 2.712 4.750 -16.359 1.00 84.56 94 CYS A CA 1
ATOM 746 C C . CYS A 1 94 ? 4.132 4.318 -16.744 1.00 84.56 94 CYS A C 1
ATOM 748 O O . CYS A 1 94 ? 4.586 4.652 -17.839 1.00 84.56 94 CYS A O 1
ATOM 750 N N . ASP A 1 95 ? 4.817 3.553 -15.893 1.00 82.00 95 ASP A N 1
ATOM 751 C CA . ASP A 1 95 ? 6.166 3.050 -16.172 1.00 82.00 95 ASP A CA 1
ATOM 752 C C . ASP A 1 95 ? 6.160 2.116 -17.399 1.00 82.00 95 ASP A C 1
ATOM 754 O O . ASP A 1 95 ? 7.004 2.243 -18.291 1.00 82.00 95 ASP A O 1
ATOM 758 N N . ASN A 1 96 ? 5.163 1.231 -17.507 1.00 85.06 96 ASN A N 1
ATOM 759 C CA . ASN A 1 96 ? 5.023 0.335 -18.655 1.00 85.06 96 ASN A CA 1
ATOM 760 C C . ASN A 1 96 ? 4.705 1.100 -19.951 1.00 85.06 96 ASN A C 1
ATOM 762 O O . ASN A 1 96 ? 5.351 0.884 -20.978 1.00 85.06 96 ASN A O 1
ATOM 766 N N . VAL A 1 97 ? 3.743 2.025 -19.906 1.00 86.38 97 VAL A N 1
ATOM 767 C CA . VAL A 1 97 ? 3.344 2.856 -21.053 1.00 86.38 97 VAL A CA 1
ATOM 768 C C . VAL A 1 97 ? 4.486 3.761 -21.512 1.00 86.38 97 VAL A C 1
ATOM 770 O O . VAL A 1 97 ? 4.671 3.935 -22.714 1.00 86.38 97 VAL A O 1
ATOM 773 N N . SER A 1 98 ? 5.289 4.292 -20.589 1.00 81.69 98 SER A N 1
ATOM 774 C CA . SER A 1 98 ? 6.461 5.112 -20.923 1.00 81.69 98 SER A CA 1
ATOM 775 C C . SER A 1 98 ? 7.544 4.306 -21.642 1.00 81.69 98 SER A C 1
ATOM 777 O O . SER A 1 98 ? 8.220 4.836 -22.519 1.00 81.69 98 SER A O 1
ATOM 779 N N . CYS A 1 99 ? 7.693 3.019 -21.311 1.00 80.69 99 CYS A N 1
ATOM 780 C CA . CYS A 1 99 ? 8.684 2.145 -21.933 1.00 80.69 99 CYS A CA 1
ATOM 781 C C . CYS A 1 99 ? 8.299 1.724 -23.361 1.00 80.69 99 CYS A C 1
ATOM 783 O O . CYS A 1 99 ? 9.133 1.773 -24.264 1.00 80.69 99 CYS A O 1
ATOM 785 N N . CYS A 1 100 ? 7.047 1.316 -23.585 1.00 82.38 100 CYS A N 1
ATOM 786 C CA . CYS A 1 100 ? 6.608 0.838 -24.900 1.00 82.38 100 CYS A CA 1
ATOM 787 C C . CYS A 1 100 ? 6.038 1.951 -25.795 1.00 82.38 100 CYS A C 1
ATOM 789 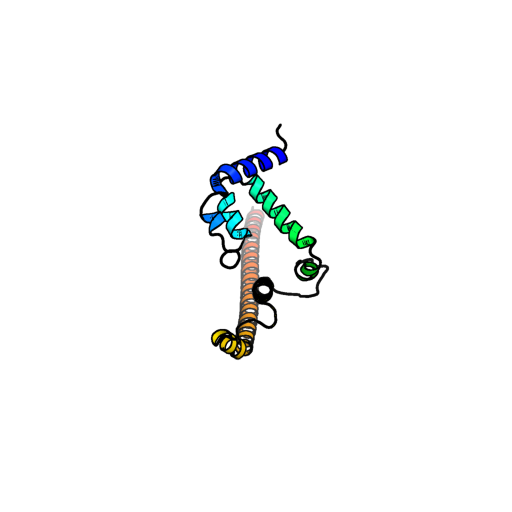O O . CYS A 1 100 ? 6.148 1.865 -27.017 1.00 82.38 100 CYS A O 1
ATOM 791 N N . GLY A 1 101 ? 5.501 3.023 -25.214 1.00 84.88 101 GLY A N 1
ATOM 792 C CA . GLY A 1 101 ? 4.748 4.073 -25.895 1.00 84.88 101 GLY A CA 1
ATOM 793 C C . GLY A 1 101 ? 3.243 3.781 -25.913 1.00 84.88 101 GLY A C 1
ATOM 794 O O . GLY A 1 101 ? 2.817 2.638 -26.068 1.00 84.88 101 GLY A O 1
ATOM 795 N N . VAL A 1 102 ? 2.425 4.834 -25.811 1.00 84.62 102 VAL A N 1
ATOM 796 C CA . VAL A 1 102 ? 0.956 4.760 -25.622 1.00 84.62 102 VAL A CA 1
ATOM 797 C C . VAL A 1 102 ? 0.245 3.866 -26.646 1.00 84.62 102 VAL A C 1
ATOM 799 O O . VAL A 1 102 ? -0.685 3.148 -26.297 1.00 84.62 102 VAL A O 1
ATOM 802 N N . LEU A 1 103 ? 0.699 3.867 -27.902 1.00 88.06 103 LEU A N 1
ATOM 803 C CA . LEU A 1 103 ? 0.076 3.107 -28.994 1.00 88.06 103 LEU A CA 1
ATOM 804 C C . LEU A 1 103 ? 0.670 1.706 -29.207 1.00 88.06 103 LEU A C 1
ATOM 806 O O . LEU A 1 103 ? 0.231 0.986 -30.098 1.00 88.06 103 LEU A O 1
ATOM 810 N N . LYS A 1 104 ? 1.693 1.327 -28.437 1.00 89.38 104 LYS A N 1
ATOM 811 C CA . LYS A 1 104 ? 2.466 0.092 -28.640 1.00 89.38 104 LYS A CA 1
ATOM 812 C C . LYS A 1 104 ? 2.340 -0.887 -27.472 1.00 89.38 104 LYS A C 1
ATOM 814 O O . LYS A 1 104 ? 3.071 -1.874 -27.427 1.00 89.38 104 LYS A O 1
ATOM 819 N N . VAL A 1 105 ? 1.425 -0.630 -26.537 1.00 86.81 105 VAL A N 1
ATOM 820 C CA . VAL A 1 105 ? 1.125 -1.563 -25.446 1.00 86.81 105 VAL A CA 1
ATOM 821 C C . VAL A 1 105 ? 0.524 -2.842 -26.051 1.00 86.81 105 VAL A C 1
ATOM 823 O O . VAL A 1 105 ? -0.516 -2.767 -26.710 1.00 86.81 105 VAL A O 1
ATOM 826 N N . PRO A 1 106 ? 1.145 -4.020 -25.861 1.00 87.38 106 PRO A N 1
ATOM 827 C CA . PRO A 1 106 ? 0.652 -5.258 -26.450 1.00 87.38 106 PRO A CA 1
ATOM 828 C C . PRO A 1 106 ? -0.673 -5.690 -25.807 1.00 87.38 106 PRO A C 1
ATOM 830 O O . PRO A 1 106 ? -0.776 -5.828 -24.588 1.00 87.38 106 PRO A O 1
ATOM 833 N N . LEU A 1 107 ? -1.681 -5.964 -26.639 1.00 89.56 107 LEU A N 1
ATOM 834 C CA . LEU A 1 107 ? -2.977 -6.496 -26.206 1.00 89.56 107 LEU A CA 1
ATOM 835 C C . LEU A 1 107 ? -2.892 -8.013 -26.004 1.00 89.56 107 LEU A C 1
ATOM 837 O O . LEU A 1 107 ? -3.280 -8.804 -26.865 1.00 89.56 107 LEU A O 1
ATOM 841 N N . THR A 1 108 ? -2.342 -8.427 -24.866 1.00 93.31 108 THR A N 1
ATOM 842 C CA . THR A 1 108 ? -2.251 -9.845 -24.501 1.00 93.31 108 THR A CA 1
ATOM 843 C C . THR A 1 108 ? -3.626 -10.419 -24.145 1.00 93.31 108 THR A C 1
ATOM 845 O O . THR A 1 108 ? -4.530 -9.703 -23.709 1.00 93.31 108 THR A O 1
ATOM 848 N N . LYS A 1 109 ? -3.796 -11.741 -24.297 1.00 95.75 109 LYS A N 1
ATOM 849 C CA . LYS A 1 109 ? -5.040 -12.431 -23.906 1.00 95.75 109 LYS A CA 1
ATOM 850 C C . LYS A 1 109 ? -5.364 -12.226 -22.423 1.00 95.75 109 LYS A C 1
ATOM 852 O O . LYS A 1 109 ? -6.525 -12.025 -22.082 1.00 95.75 109 LYS A O 1
ATOM 857 N N . ASP A 1 110 ? -4.338 -12.202 -21.578 1.00 94.31 110 ASP A N 1
ATOM 858 C CA . ASP A 1 110 ? -4.480 -11.993 -20.136 1.00 94.31 110 ASP A CA 1
ATOM 859 C C . ASP A 1 110 ? -4.976 -10.582 -19.812 1.00 94.31 110 ASP A C 1
ATOM 861 O O . ASP A 1 110 ? -5.846 -10.417 -18.957 1.00 94.31 110 ASP A O 1
ATOM 865 N N . LEU A 1 111 ? -4.492 -9.561 -20.534 1.00 91.50 111 LEU A N 1
ATOM 866 C CA . LEU A 1 111 ? -4.978 -8.190 -20.382 1.00 91.50 111 LEU A CA 1
ATOM 867 C C . LEU A 1 111 ? -6.462 -8.093 -20.753 1.00 91.50 111 LEU A C 1
ATOM 869 O O . LEU A 1 111 ? -7.247 -7.508 -20.010 1.00 91.50 111 LEU A O 1
ATOM 873 N N . LEU A 1 112 ? -6.859 -8.710 -21.869 1.00 95.19 112 LEU A N 1
ATOM 874 C CA . LEU A 1 112 ? -8.255 -8.731 -22.309 1.00 95.19 112 LEU A CA 1
ATOM 875 C C . LEU A 1 112 ? -9.160 -9.460 -21.306 1.00 95.19 112 LEU A C 1
ATOM 877 O O . LEU A 1 112 ? -10.237 -8.960 -20.978 1.00 95.19 112 LEU A O 1
ATOM 881 N N . ALA A 1 113 ? -8.718 -10.604 -20.779 1.00 95.69 113 ALA A N 1
ATOM 882 C CA . ALA A 1 113 ? -9.446 -11.349 -19.754 1.00 95.69 113 ALA A CA 1
ATOM 883 C C . ALA A 1 113 ? -9.570 -10.552 -18.442 1.00 95.69 113 ALA A C 1
ATOM 885 O O . ALA A 1 113 ? -10.651 -10.488 -17.852 1.00 95.69 113 ALA A O 1
ATOM 886 N N . SER A 1 114 ? -8.489 -9.889 -18.019 1.00 93.19 114 SER A N 1
ATOM 887 C CA . SER A 1 114 ? -8.476 -9.018 -16.842 1.00 93.19 114 SER A CA 1
ATOM 888 C C . SER A 1 114 ? -9.499 -7.887 -16.982 1.00 93.19 114 SER A C 1
ATOM 890 O O . SER A 1 114 ? -10.394 -7.765 -16.144 1.00 93.19 114 SER A O 1
ATOM 892 N N . VAL A 1 115 ? -9.472 -7.151 -18.101 1.00 93.19 115 VAL A N 1
ATOM 893 C CA . VAL A 1 115 ? -10.427 -6.067 -18.393 1.00 93.19 115 VAL A CA 1
ATOM 894 C C . VAL A 1 115 ? -11.870 -6.577 -18.434 1.00 93.19 115 VAL A C 1
ATOM 896 O O . VAL A 1 115 ? -12.755 -5.943 -17.858 1.00 93.19 115 VAL A O 1
ATOM 899 N N . ALA A 1 116 ? -12.117 -7.739 -19.048 1.00 95.81 116 ALA A N 1
ATOM 900 C CA . ALA A 1 116 ? -13.451 -8.339 -19.095 1.00 95.81 116 ALA A CA 1
ATOM 901 C C . ALA A 1 116 ? -14.006 -8.649 -17.691 1.00 95.81 116 ALA A C 1
ATOM 903 O O . ALA A 1 116 ? -15.203 -8.490 -17.442 1.00 95.81 116 ALA A O 1
ATOM 904 N N . SER A 1 117 ? -13.141 -9.053 -16.757 1.00 95.69 11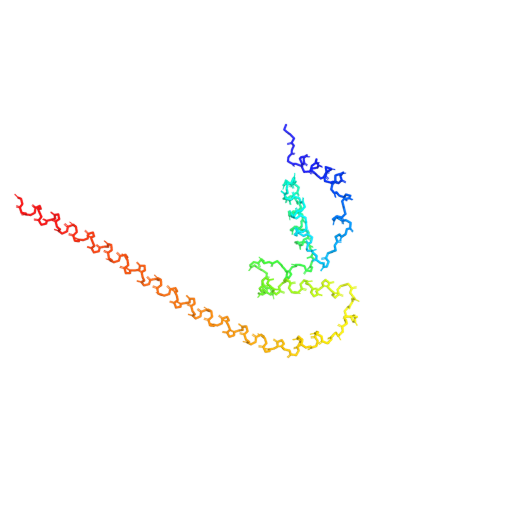7 SER A N 1
ATOM 905 C CA . SER A 1 117 ? -13.525 -9.389 -15.380 1.00 95.69 117 SER A CA 1
ATOM 906 C C . SER A 1 117 ? -13.517 -8.200 -14.407 1.00 95.69 117 SER A C 1
ATOM 908 O O . SER A 1 117 ? -14.156 -8.277 -13.353 1.00 95.69 117 SER A O 1
ATOM 910 N N . ALA A 1 118 ? -12.867 -7.086 -14.763 1.00 93.31 118 ALA A N 1
ATOM 911 C CA . ALA A 1 118 ? -12.586 -5.957 -13.872 1.00 93.31 118 ALA A CA 1
ATOM 912 C C . ALA A 1 118 ? -13.841 -5.396 -13.187 1.00 93.31 118 ALA A C 1
ATOM 914 O O . ALA A 1 118 ? -13.853 -5.154 -11.981 1.00 93.31 118 ALA A O 1
ATOM 915 N N . ARG A 1 119 ? -14.948 -5.256 -13.930 1.00 94.44 119 ARG A N 1
ATOM 916 C CA . ARG A 1 119 ? -16.222 -4.779 -13.367 1.00 94.44 119 ARG A CA 1
ATOM 917 C C . ARG A 1 119 ? -16.767 -5.723 -12.294 1.00 94.44 119 ARG A C 1
ATOM 919 O O . ARG A 1 119 ? -17.273 -5.262 -11.272 1.00 94.44 119 ARG A O 1
ATOM 926 N N . SER A 1 120 ? -16.708 -7.032 -12.537 1.00 96.44 120 SER A N 1
ATOM 927 C CA . SER A 1 120 ? -17.194 -8.030 -11.580 1.00 96.44 120 SER A CA 1
ATOM 928 C C . SER A 1 120 ? -16.312 -8.064 -10.336 1.00 96.44 120 SER A C 1
ATOM 930 O O . SER A 1 120 ? -16.831 -8.071 -9.223 1.00 96.44 120 SER A O 1
ATOM 932 N N . GLN A 1 121 ? -14.991 -8.020 -10.517 1.00 94.81 121 GLN A N 1
ATOM 933 C CA . GLN A 1 121 ? -14.030 -7.954 -9.416 1.00 94.81 121 GLN A CA 1
ATOM 934 C C . GLN A 1 121 ? -14.243 -6.706 -8.554 1.00 94.81 121 GLN A C 1
ATOM 936 O O . GLN A 1 121 ? -14.305 -6.811 -7.333 1.00 94.81 121 GLN A O 1
ATOM 941 N N . TYR A 1 122 ? -14.457 -5.544 -9.176 1.00 92.62 122 TYR A N 1
ATOM 942 C CA . TYR A 1 122 ? -14.728 -4.307 -8.449 1.00 92.62 122 TYR A CA 1
ATOM 943 C C . TYR A 1 122 ? -16.025 -4.376 -7.633 1.00 92.62 122 TYR A C 1
ATOM 945 O O . TYR A 1 122 ? -16.063 -3.949 -6.481 1.00 92.62 122 TYR A O 1
ATOM 953 N N . ARG A 1 123 ? -17.089 -4.973 -8.183 1.00 95.75 123 ARG A N 1
ATOM 954 C CA . ARG A 1 123 ? -18.332 -5.195 -7.428 1.00 95.75 123 ARG A CA 1
ATOM 955 C C . ARG A 1 123 ? -18.123 -6.103 -6.217 1.00 95.75 123 ARG A C 1
ATOM 957 O O . ARG A 1 123 ? -18.618 -5.782 -5.142 1.00 95.75 123 ARG A O 1
ATOM 964 N N . LEU A 1 124 ? -17.380 -7.198 -6.385 1.00 96.31 124 LEU A N 1
ATOM 965 C CA . LEU A 1 124 ? -17.048 -8.105 -5.284 1.00 96.31 124 LEU A CA 1
ATOM 966 C C . LEU A 1 124 ? -16.238 -7.391 -4.197 1.00 96.31 124 LEU A C 1
ATOM 968 O O . LEU A 1 124 ? -16.546 -7.539 -3.017 1.00 96.31 124 LEU A O 1
ATOM 972 N N . TYR A 1 125 ? -15.259 -6.574 -4.590 1.00 92.62 125 TYR A N 1
ATOM 973 C CA . TYR A 1 125 ? -14.485 -5.743 -3.670 1.00 92.62 125 TYR A CA 1
ATOM 974 C C . TYR A 1 125 ? -15.382 -4.795 -2.857 1.00 92.62 125 TYR A C 1
ATOM 976 O O . TYR A 1 125 ? -15.282 -4.755 -1.633 1.00 92.62 125 TYR A O 1
ATOM 984 N N . LEU A 1 126 ? -16.316 -4.088 -3.505 1.00 94.00 126 LEU A N 1
ATOM 985 C CA . LEU A 1 126 ? -17.248 -3.193 -2.807 1.00 94.00 126 LEU A CA 1
ATOM 986 C C . LEU A 1 126 ? -18.146 -3.936 -1.807 1.00 94.00 126 LEU A C 1
ATOM 988 O O . LEU A 1 126 ? -18.406 -3.432 -0.713 1.00 94.00 126 LEU A O 1
ATOM 992 N N . GLU A 1 127 ? -18.616 -5.135 -2.156 1.00 95.88 127 GLU A N 1
ATOM 993 C CA . GLU A 1 127 ? -19.401 -5.972 -1.242 1.00 95.88 127 GLU A CA 1
ATOM 994 C C . GLU A 1 127 ? -18.574 -6.444 -0.039 1.00 95.88 127 GLU A C 1
ATOM 996 O O . GLU A 1 127 ? -19.078 -6.453 1.087 1.00 95.88 127 GLU A O 1
ATOM 1001 N N . GLN A 1 128 ? -17.308 -6.808 -0.252 1.00 95.12 128 GLN A N 1
ATOM 1002 C CA . GLN A 1 128 ? -16.388 -7.193 0.820 1.00 95.12 128 GLN A CA 1
ATOM 1003 C C . GLN A 1 128 ? -16.092 -6.022 1.758 1.00 95.12 128 GLN A C 1
ATOM 1005 O O . GLN A 1 128 ? -16.215 -6.176 2.972 1.00 95.12 128 GLN A O 1
ATOM 1010 N N . GLU A 1 129 ? -15.783 -4.845 1.213 1.00 92.19 129 GLU A N 1
ATOM 1011 C CA . GLU A 1 129 ? -15.548 -3.629 1.997 1.00 92.19 129 GLU A CA 1
ATOM 1012 C C . GLU A 1 129 ? -16.771 -3.246 2.831 1.00 92.19 129 GLU A C 1
ATOM 1014 O O . GLU A 1 129 ? -16.652 -2.903 4.009 1.00 92.19 129 GLU A O 1
ATOM 1019 N N . ARG A 1 130 ? -17.972 -3.369 2.260 1.00 94.88 130 ARG A N 1
ATOM 1020 C CA . ARG A 1 130 ? -19.211 -3.131 3.001 1.00 94.88 130 ARG A CA 1
ATOM 1021 C C . ARG A 1 130 ? -19.370 -4.110 4.168 1.00 94.88 130 ARG A C 1
ATOM 1023 O O . ARG A 1 130 ? -19.605 -3.669 5.290 1.00 94.88 130 ARG A O 1
ATOM 1030 N N . LYS A 1 131 ? -19.210 -5.417 3.929 1.00 95.81 131 LYS A N 1
ATOM 1031 C CA . LYS A 1 131 ? -19.313 -6.446 4.983 1.00 95.81 131 LYS A CA 1
ATOM 1032 C C . LYS A 1 131 ? -18.270 -6.248 6.080 1.00 95.81 131 LYS A C 1
ATOM 1034 O O . LYS A 1 131 ? -18.581 -6.411 7.257 1.00 95.81 131 LYS A O 1
ATOM 1039 N N . LYS A 1 132 ? -17.048 -5.869 5.703 1.00 95.06 132 LYS A N 1
ATOM 1040 C CA . LYS A 1 132 ? -15.966 -5.563 6.639 1.00 95.06 132 LYS A CA 1
ATOM 1041 C C . LYS A 1 132 ? -16.344 -4.397 7.551 1.00 95.06 132 LYS A C 1
ATOM 1043 O O . LYS A 1 132 ? -16.297 -4.549 8.763 1.00 95.06 132 LYS A O 1
ATOM 1048 N N . ARG A 1 133 ? -16.837 -3.288 6.991 1.00 93.50 133 ARG A N 1
ATOM 1049 C CA . ARG A 1 133 ? -17.299 -2.129 7.779 1.00 93.50 133 ARG A CA 1
ATOM 1050 C C . ARG A 1 133 ? -18.447 -2.476 8.725 1.00 93.50 133 ARG A C 1
ATOM 1052 O O . ARG A 1 133 ? -18.449 -2.023 9.866 1.00 93.50 133 ARG A O 1
ATOM 1059 N N . GLU A 1 134 ? -19.410 -3.275 8.270 1.00 95.06 134 GLU A N 1
ATOM 1060 C CA . GLU A 1 134 ? -20.522 -3.746 9.109 1.00 95.06 134 GLU A CA 1
ATOM 1061 C C . GLU A 1 134 ? -20.010 -4.603 10.286 1.00 95.06 134 GLU A C 1
ATOM 1063 O O . GLU A 1 134 ? -20.398 -4.376 11.435 1.00 95.06 134 GLU A O 1
ATOM 1068 N N . SER A 1 135 ? -19.086 -5.532 10.019 1.00 94.50 135 SER A N 1
ATOM 1069 C CA . SER A 1 135 ? -18.444 -6.381 11.033 1.00 94.50 135 SER A CA 1
ATOM 1070 C C . SER A 1 135 ? -17.604 -5.576 12.030 1.00 94.50 135 SER A C 1
ATOM 1072 O O . SER A 1 135 ? -17.697 -5.791 13.242 1.00 94.50 135 SER A O 1
ATOM 1074 N N . ASP A 1 136 ? -16.811 -4.623 11.543 1.00 94.06 136 ASP A N 1
ATOM 1075 C CA . ASP A 1 136 ? -15.957 -3.770 12.369 1.00 94.06 136 ASP A CA 1
ATOM 1076 C C . ASP A 1 136 ? -16.809 -2.886 13.286 1.00 94.06 136 ASP A C 1
ATOM 1078 O O . ASP A 1 136 ? -16.552 -2.808 14.488 1.00 94.06 136 ASP A O 1
ATOM 1082 N N . ALA A 1 137 ? -17.889 -2.299 12.761 1.00 94.25 137 ALA A N 1
ATOM 1083 C CA . ALA A 1 137 ? -18.828 -1.509 13.552 1.00 94.25 137 ALA A CA 1
ATOM 1084 C C . ALA A 1 137 ? -19.523 -2.351 14.634 1.00 94.25 137 ALA A C 1
ATOM 1086 O O . ALA A 1 137 ? -19.699 -1.893 15.765 1.00 94.25 137 ALA A O 1
ATOM 1087 N N . GLN A 1 138 ? -19.910 -3.592 14.323 1.00 94.75 138 GLN A N 1
ATOM 1088 C CA . GLN A 1 138 ? -20.498 -4.487 15.319 1.00 94.75 138 GLN A CA 1
ATOM 1089 C C . GLN A 1 138 ? -19.486 -4.885 16.398 1.00 94.75 138 GLN A C 1
ATOM 1091 O O . GLN A 1 138 ? -19.825 -4.899 17.582 1.00 94.75 138 GLN A O 1
ATOM 1096 N N . THR A 1 139 ? -18.247 -5.170 16.005 1.00 94.50 139 THR A N 1
ATOM 1097 C CA . THR A 1 139 ? -17.160 -5.519 16.926 1.00 94.50 139 THR A CA 1
ATOM 1098 C C . THR A 1 139 ? -16.830 -4.352 17.853 1.00 94.50 139 THR A C 1
ATOM 1100 O O . THR A 1 139 ? -16.720 -4.545 19.061 1.00 94.50 139 THR A O 1
ATOM 1103 N N . GLN A 1 140 ? -16.770 -3.127 17.323 1.00 93.94 140 GLN A N 1
ATOM 1104 C CA . GLN A 1 140 ? -16.565 -1.915 18.121 1.00 93.94 140 GLN A CA 1
ATOM 1105 C C . GLN A 1 140 ? -17.688 -1.698 19.139 1.00 93.94 140 GLN A C 1
ATOM 1107 O O . GLN A 1 140 ? -17.404 -1.419 20.299 1.00 93.94 140 GLN A O 1
ATOM 1112 N N . LYS A 1 141 ? -18.955 -1.881 18.741 1.00 94.94 141 LYS A N 1
ATOM 1113 C CA . LYS A 1 141 ? -20.097 -1.772 19.665 1.00 94.94 141 LYS A CA 1
ATOM 1114 C C . LYS A 1 141 ? -20.041 -2.805 20.790 1.00 94.94 141 LYS A C 1
ATOM 1116 O O . LYS A 1 141 ? -20.327 -2.464 21.931 1.00 94.94 141 LYS A O 1
ATOM 1121 N N . ARG A 1 142 ? -19.675 -4.054 20.479 1.00 93.50 142 ARG A N 1
ATOM 1122 C CA . ARG A 1 142 ? -19.516 -5.113 21.491 1.00 93.50 142 ARG A CA 1
ATOM 1123 C C . ARG A 1 142 ? -18.407 -4.773 22.475 1.00 93.50 142 ARG A C 1
ATOM 1125 O O . ARG A 1 142 ? -18.644 -4.819 23.673 1.00 93.50 142 ARG A O 1
ATOM 1132 N N . LYS A 1 143 ? -17.248 -4.359 21.960 1.00 95.81 143 LYS A N 1
ATOM 1133 C CA . LYS A 1 143 ? -16.111 -3.958 22.786 1.00 95.81 143 LYS A CA 1
ATOM 1134 C C . LYS A 1 143 ? -16.465 -2.794 23.716 1.00 95.81 143 LYS A C 1
ATOM 1136 O O . LYS A 1 143 ? -16.212 -2.879 24.906 1.00 95.81 143 LYS A O 1
ATOM 1141 N N . ALA A 1 144 ? -17.126 -1.757 23.198 1.00 95.75 144 ALA A N 1
ATOM 1142 C CA . ALA A 1 144 ? -17.558 -0.620 24.010 1.00 95.75 144 ALA A CA 1
ATOM 1143 C C . ALA A 1 144 ? -18.512 -1.032 25.148 1.00 95.75 144 ALA A C 1
ATOM 1145 O O . ALA A 1 144 ? -18.358 -0.567 26.272 1.00 95.75 144 ALA A O 1
ATOM 1146 N N . ALA A 1 145 ? -19.462 -1.934 24.879 1.00 95.50 145 ALA A N 1
ATOM 1147 C CA . ALA A 1 145 ? -20.374 -2.444 25.903 1.00 95.50 145 ALA A CA 1
ATOM 1148 C C . ALA A 1 145 ? -19.667 -3.336 26.944 1.00 95.50 145 ALA A C 1
ATOM 1150 O O . ALA A 1 145 ? -20.027 -3.321 28.119 1.00 95.50 145 ALA A O 1
ATOM 1151 N N . GLU A 1 146 ? -18.672 -4.126 26.528 1.00 95.75 146 GLU A N 1
ATOM 1152 C CA . GLU A 1 146 ? -17.842 -4.927 27.436 1.00 95.75 146 GLU A CA 1
ATOM 1153 C C . GLU A 1 146 ? -16.999 -4.039 28.361 1.00 95.75 146 GLU A C 1
ATOM 1155 O O . GLU A 1 146 ? -16.959 -4.291 29.568 1.00 95.75 146 GLU A O 1
ATOM 1160 N N . ASP A 1 147 ? -16.399 -2.981 27.810 1.00 96.25 147 ASP A N 1
ATOM 1161 C CA . ASP A 1 147 ? -15.616 -1.996 28.559 1.00 96.25 147 ASP A CA 1
ATOM 1162 C C . ASP A 1 147 ? -16.502 -1.270 29.598 1.00 96.25 147 ASP A C 1
ATOM 1164 O O . ASP A 1 147 ? -16.148 -1.210 30.778 1.00 96.25 147 ASP A O 1
ATOM 1168 N N . GLU A 1 148 ? -17.701 -0.818 29.205 1.00 96.69 148 GLU A N 1
ATOM 1169 C CA . GLU A 1 148 ? -18.675 -0.175 30.107 1.00 96.69 148 GLU A CA 1
ATOM 1170 C C . GLU A 1 148 ? -19.137 -1.125 31.227 1.00 96.69 148 GLU A C 1
ATOM 1172 O O . GLU A 1 148 ? -19.207 -0.758 32.403 1.00 96.69 148 GLU A O 1
ATOM 1177 N N . LEU A 1 149 ? -19.396 -2.394 30.898 1.00 96.69 149 LEU A N 1
ATOM 1178 C CA . LEU A 1 149 ? -19.778 -3.405 31.884 1.00 96.69 149 LEU A CA 1
ATOM 1179 C C . LEU A 1 149 ? -18.649 -3.683 32.889 1.00 96.69 149 LEU A C 1
ATOM 1181 O O . LEU A 1 149 ? -18.911 -3.937 34.070 1.00 96.69 149 LEU A O 1
ATOM 1185 N N . GLN A 1 150 ? -17.396 -3.673 32.435 1.00 96.50 150 GLN A N 1
ATOM 1186 C CA . GLN A 1 150 ? -16.238 -3.840 33.306 1.00 96.50 150 GLN A CA 1
ATOM 1187 C C . GLN A 1 150 ? -16.069 -2.639 34.243 1.00 96.50 150 GLN A C 1
ATOM 1189 O O . GLN A 1 150 ? -15.821 -2.838 35.436 1.00 96.50 150 GLN A O 1
ATOM 1194 N N . GLU A 1 151 ? -16.266 -1.421 33.740 1.00 97.06 151 GLU A N 1
ATOM 1195 C CA . GLU A 1 151 ? -16.228 -0.199 34.543 1.00 97.06 151 GLU A CA 1
ATOM 1196 C C . GLU A 1 151 ? -17.309 -0.206 35.632 1.00 97.06 151 GLU A C 1
ATOM 1198 O O . GLU A 1 151 ? -16.997 -0.044 36.814 1.00 97.06 151 GLU A O 1
ATOM 1203 N N . LEU A 1 152 ? -18.559 -0.514 35.275 1.00 96.81 152 LEU A N 1
ATOM 1204 C CA . LEU A 1 152 ? -19.663 -0.610 36.236 1.00 96.81 152 LEU A CA 1
ATOM 1205 C C . LEU A 1 152 ? -19.419 -1.682 37.306 1.00 96.81 152 LEU A C 1
ATOM 1207 O O . LEU A 1 152 ? -19.709 -1.473 38.486 1.00 96.81 152 LEU A O 1
ATOM 1211 N N . LYS A 1 153 ? -18.849 -2.835 36.930 1.00 96.75 153 LYS A N 1
ATOM 1212 C CA . LYS A 1 153 ? -18.463 -3.875 37.900 1.00 96.75 153 LYS A CA 1
ATOM 1213 C C . LYS A 1 153 ? -17.400 -3.381 38.875 1.00 96.75 153 LYS A C 1
ATOM 1215 O O . LYS A 1 153 ? -17.450 -3.759 40.045 1.00 96.75 153 LYS A O 1
ATOM 1220 N N . GLN A 1 154 ? -16.447 -2.577 38.409 1.00 96.69 154 GLN A N 1
ATOM 1221 C CA . GLN A 1 154 ? -15.411 -2.011 39.264 1.00 96.69 154 GLN A CA 1
ATOM 1222 C C . GLN A 1 154 ? -15.993 -0.959 40.214 1.00 96.69 154 GLN A C 1
ATOM 1224 O O . GLN A 1 154 ? -15.720 -1.016 41.409 1.00 96.69 154 GLN A O 1
ATOM 1229 N N . GLN A 1 155 ? -16.847 -0.062 39.714 1.00 96.12 155 GLN A N 1
ATOM 1230 C CA . GLN A 1 155 ? -17.537 0.937 40.536 1.00 96.12 155 GLN A CA 1
ATOM 1231 C C . GLN A 1 155 ? -18.393 0.285 41.626 1.00 96.12 155 GLN A C 1
ATOM 1233 O O . GLN A 1 155 ? -18.345 0.711 42.778 1.00 96.12 155 GLN A O 1
ATOM 1238 N N . ARG A 1 156 ? -19.119 -0.794 41.295 1.00 96.81 156 ARG A N 1
ATOM 1239 C CA . ARG A 1 156 ? -19.909 -1.543 42.281 1.00 96.81 156 ARG A CA 1
ATOM 1240 C C . ARG A 1 156 ? -19.040 -2.117 43.398 1.00 96.81 156 ARG A C 1
ATOM 1242 O O . ARG A 1 156 ? -19.392 -1.957 44.555 1.00 96.81 156 ARG A O 1
ATOM 1249 N N . LYS A 1 157 ? -17.898 -2.734 43.069 1.00 96.50 157 LYS A N 1
ATOM 1250 C CA . LYS A 1 157 ? -16.976 -3.269 44.089 1.00 96.50 157 LYS A CA 1
ATOM 1251 C C . LYS A 1 157 ? -16.487 -2.184 45.045 1.00 96.50 157 LYS A C 1
ATOM 1253 O O . LYS A 1 157 ? -16.499 -2.397 46.248 1.00 96.50 157 LYS A O 1
ATOM 1258 N N . VAL A 1 158 ? -16.097 -1.027 44.509 1.00 96.19 158 VAL A N 1
ATOM 1259 C CA . VAL A 1 158 ? -15.656 0.111 45.330 1.00 96.19 158 VAL A CA 1
ATOM 1260 C C . VAL A 1 158 ? -16.785 0.581 46.248 1.00 96.19 158 VAL A C 1
ATOM 1262 O O . VAL A 1 158 ? -16.549 0.850 47.421 1.00 96.19 158 VAL A O 1
ATOM 1265 N N . LEU A 1 159 ? -18.017 0.656 45.738 1.00 95.94 159 LEU A N 1
ATOM 1266 C CA . LEU A 1 159 ? -19.170 1.043 46.546 1.00 95.94 159 LEU A CA 1
ATOM 1267 C C . LEU A 1 159 ? -19.456 0.023 47.658 1.00 95.94 159 LEU A C 1
ATOM 1269 O O . LEU A 1 159 ? -19.652 0.430 48.799 1.00 95.94 159 LEU A O 1
ATOM 1273 N N . ASP A 1 160 ? -19.424 -1.274 47.343 1.00 95.50 160 ASP A N 1
ATOM 1274 C CA . ASP A 1 160 ? -19.618 -2.357 48.315 1.00 95.50 160 ASP A CA 1
ATOM 1275 C C . ASP A 1 160 ? -18.560 -2.288 49.437 1.00 95.50 160 ASP A C 1
ATOM 1277 O O . ASP A 1 160 ? -18.890 -2.411 50.618 1.00 95.50 160 ASP A O 1
ATOM 1281 N N . GLU A 1 161 ? -17.296 -2.025 49.087 1.00 95.44 161 GLU A N 1
ATOM 1282 C CA . GLU A 1 161 ? -16.198 -1.829 50.045 1.00 95.44 161 GLU A CA 1
ATOM 1283 C C . GLU A 1 161 ? -16.431 -0.606 50.947 1.00 95.44 161 GLU A C 1
ATOM 1285 O O . GLU A 1 161 ? -16.280 -0.697 52.166 1.00 95.44 161 GLU A O 1
ATOM 1290 N N . VAL A 1 162 ? -16.842 0.531 50.375 1.00 95.12 162 VAL A N 1
ATOM 1291 C CA . VAL A 1 162 ? -17.141 1.755 51.138 1.00 95.12 162 VAL A CA 1
ATOM 1292 C C . VAL A 1 162 ? -18.336 1.552 52.071 1.00 95.12 162 VAL A C 1
ATOM 1294 O O . VAL A 1 162 ? -18.268 1.953 53.232 1.00 95.12 162 VAL A O 1
ATOM 1297 N N . CYS A 1 163 ? -19.407 0.905 51.607 1.00 93.31 163 CYS A N 1
ATOM 1298 C CA . CYS A 1 163 ? -20.562 0.570 52.440 1.00 93.31 163 CYS A CA 1
ATOM 1299 C C . CYS A 1 163 ? -20.154 -0.301 53.634 1.00 93.31 163 CYS A C 1
ATOM 1301 O O . CYS A 1 163 ? -20.523 0.015 54.763 1.00 93.31 163 CYS A O 1
ATOM 1303 N N . ALA A 1 164 ? -19.329 -1.328 53.413 1.00 93.50 164 ALA A N 1
ATOM 1304 C CA . ALA A 1 164 ? -18.835 -2.185 54.489 1.00 93.50 164 ALA A CA 1
ATOM 1305 C C . ALA A 1 164 ? -17.975 -1.419 55.512 1.00 93.50 164 ALA A C 1
ATOM 1307 O O . ALA A 1 164 ? -18.053 -1.687 56.711 1.00 93.50 164 ALA A O 1
ATOM 1308 N N . ILE A 1 165 ? -17.154 -0.458 55.072 1.00 93.44 165 ILE A N 1
ATOM 1309 C CA . ILE A 1 165 ? -16.377 0.400 55.983 1.00 93.44 165 ILE A CA 1
ATOM 1310 C C . ILE A 1 165 ? -17.318 1.258 56.835 1.00 93.44 165 ILE A C 1
ATOM 1312 O O . ILE A 1 165 ? -17.191 1.271 58.057 1.00 93.44 165 ILE A O 1
ATOM 1316 N N . LEU A 1 166 ? -18.290 1.922 56.206 1.00 91.81 166 LEU A N 1
ATOM 1317 C CA . LEU A 1 166 ? -19.245 2.789 56.899 1.00 91.81 166 LEU A CA 1
ATOM 1318 C C . LEU A 1 166 ? -20.111 2.021 57.908 1.00 91.81 166 LEU A C 1
ATOM 1320 O O . LEU A 1 166 ? -20.356 2.524 59.000 1.00 91.81 166 LEU A O 1
ATOM 1324 N N . GLU A 1 167 ? -20.544 0.801 57.583 1.00 91.31 167 GLU A N 1
ATOM 1325 C CA . GLU A 1 167 ? -21.273 -0.064 58.521 1.00 91.31 167 GLU A CA 1
ATOM 1326 C C . GLU A 1 167 ? -20.414 -0.464 59.726 1.00 91.31 167 GLU A C 1
ATOM 1328 O O . GLU A 1 167 ? -20.901 -0.488 60.856 1.00 91.31 167 GLU A O 1
ATOM 1333 N N . ASN A 1 168 ? -19.131 -0.761 59.514 1.00 89.31 168 ASN A N 1
ATOM 1334 C CA . ASN A 1 168 ? -18.215 -1.077 60.609 1.00 89.31 168 ASN A CA 1
ATOM 1335 C C . ASN A 1 168 ? -17.931 0.139 61.500 1.00 89.31 168 ASN A C 1
ATOM 1337 O O . ASN A 1 168 ? -17.810 -0.019 62.714 1.00 89.31 168 ASN A O 1
ATOM 1341 N N . ASP A 1 169 ? -17.834 1.335 60.920 1.00 86.81 169 ASP A N 1
ATOM 1342 C CA . ASP A 1 169 ? -17.633 2.576 61.671 1.00 86.81 169 ASP A CA 1
ATOM 1343 C C . ASP A 1 169 ? -18.891 3.001 62.439 1.00 86.81 169 ASP A C 1
ATOM 1345 O O . ASP A 1 169 ? -18.778 3.507 63.550 1.00 86.81 169 ASP A O 1
ATOM 1349 N N . ALA A 1 170 ? -20.089 2.755 61.899 1.00 81.62 170 ALA A N 1
ATOM 1350 C CA . ALA A 1 170 ? -21.352 3.046 62.579 1.00 81.62 170 ALA A CA 1
ATOM 1351 C C . ALA A 1 170 ? -21.655 2.097 63.757 1.00 81.62 170 ALA A C 1
ATOM 1353 O O . ALA A 1 170 ? -22.441 2.445 64.636 1.00 81.62 170 ALA A O 1
ATOM 1354 N N . ASN A 1 171 ? -21.054 0.903 63.769 1.00 75.75 171 ASN A N 1
ATOM 1355 C CA . ASN A 1 171 ? -21.239 -0.113 64.810 1.00 75.75 171 ASN A CA 1
ATOM 1356 C C . ASN A 1 171 ? -20.154 -0.083 65.914 1.00 75.75 171 ASN A C 1
ATOM 1358 O O . ASN A 1 171 ? -20.152 -0.963 66.780 1.00 75.75 171 ASN A O 1
ATOM 1362 N N . LYS A 1 172 ? -19.233 0.889 65.885 1.00 56.38 172 LYS A N 1
ATOM 1363 C CA . LYS A 1 172 ? -18.245 1.173 66.944 1.00 56.38 172 LYS A CA 1
ATOM 1364 C C . LYS A 1 172 ? -18.707 2.307 67.851 1.00 56.38 172 LYS A C 1
ATOM 1366 O O . LYS A 1 172 ? -18.362 2.236 69.052 1.00 56.38 172 LYS A O 1
#

Foldseek 3Di:
DPDLVNLLVVLVVVCCVPPVPPVLVVVDDCLVDPPLVSCCVVCVPPPVSNNVVVVVVVVVVLVPDPVCLVVDPDVPSPPDPDDPVRSVVVVSVVVQCVVQPVVRPDPDPVNVVCVVCVVVVVVVVVVVVVVVVVVVVVVVVVVVVVVVVVVVVVVVVVVVVVVVVVVVVVVD

Radius of gyration: 29.13 Å; chains: 1; bounding box: 56×33×96 Å

pLDDT: mean 82.31, std 15.3, range [44.19, 97.06]

Secondary structure (DSSP, 8-state):
---HHHHHHHHHHHHHHHTTTSHHHHS--TTTS-HHHHHHHHHTTT-HHHHHHHHHHHHHHHHT-TTGGGT---TT--S----HHHHHHHHHHHHHHHHH-TT-----HHHHHHHHHHHHHHHHHHHHHHHHHHHHHHHHHHHHHHHHHHHHHHHHHHHHHHHHHHHHHHT-

Sequence (172 aa):
QEGQGDVIIQQFTSLLSLEGRGEQFRSFQPFKQRVAVFLHLTLSPSYMDLLRFCQSVLLLSRGQDTVERGFSINKEVETCNLLGESLEALRLICDNVSCCGVLKVPLTKDLLASVASARSQYRLYLEQERKKRESDAQTQKRKAAEDELQELKQQRKVLDEVCAILENDANK

Organism: Nothobranchius kadleci (NCBI:txid1051664)